Protein AF-A0AAJ0QTJ2-F1 (afdb_monomer_lite)

Sequence (107 aa):
MKTSEFVSQARDEIYQGWTQNSYRTDQGVCVLGALDRVALHNLHQGPEETVKARAKAQKEIEKMAEELFPDVWNGSIPALNDSFSTTKDDVLNLLDKTTIGLEERGE

Secondary structure (DSSP, 8-state):
--HHHHHHHHHHHHHH-B-SSSSB-SS-B-HHHHHHHHHHHHGGG-HHHHHHHHHHHHHHHHHHHHHH-TTT--SSHHHHHH-TT--HHHHHHHHHHHHHHHHHTT-

InterPro domains:
  IPR045677 Protein of unknown function DUF6197 [PF19698] (5-98)

Structure (mmCIF, N/CA/C/O backbone):
data_AF-A0AAJ0QTJ2-F1
#
_entry.id   AF-A0AAJ0QTJ2-F1
#
loop_
_atom_site.group_PDB
_atom_site.id
_atom_site.type_symbol
_atom_site.label_atom_id
_atom_site.label_alt_id
_atom_site.label_comp_id
_atom_site.label_asym_id
_atom_site.label_entity_id
_atom_site.label_seq_id
_atom_site.pdbx_PDB_ins_code
_atom_site.Cartn_x
_atom_site.Cartn_y
_atom_site.Cartn_z
_atom_site.occupancy
_atom_site.B_iso_or_equiv
_atom_site.auth_seq_id
_atom_site.auth_comp_id
_atom_site.auth_asym_id
_atom_site.auth_atom_id
_atom_site.pdbx_PDB_model_num
ATOM 1 N N . MET A 1 1 ? -12.724 2.233 10.412 1.00 86.31 1 MET A N 1
ATOM 2 C CA . MET A 1 1 ? -12.366 0.992 9.694 1.00 86.31 1 MET A CA 1
ATOM 3 C C . MET A 1 1 ? -11.124 0.380 10.312 1.00 86.31 1 MET A C 1
ATOM 5 O O . MET A 1 1 ? -10.354 1.120 10.924 1.00 86.31 1 MET A O 1
ATOM 9 N N . LYS A 1 2 ? -10.954 -0.935 10.178 1.00 91.81 2 LYS A N 1
ATOM 10 C CA . LYS A 1 2 ? -9.72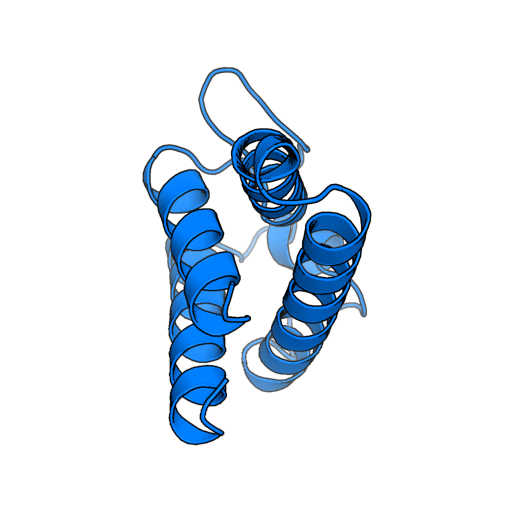2 -1.622 10.581 1.00 91.81 2 LYS A CA 1
ATOM 11 C C . LYS A 1 2 ? -8.574 -1.298 9.621 1.00 91.81 2 LYS A C 1
ATOM 13 O O . LYS A 1 2 ? -8.814 -0.935 8.467 1.00 91.81 2 LYS A O 1
ATOM 18 N N . THR A 1 3 ? -7.331 -1.400 10.089 1.00 94.62 3 THR A N 1
ATOM 19 C CA . THR A 1 3 ? -6.158 -1.139 9.239 1.00 94.62 3 THR A CA 1
ATOM 20 C C . THR A 1 3 ? -6.021 -2.250 8.197 1.00 94.62 3 THR A C 1
ATOM 22 O O . THR A 1 3 ? -5.745 -1.959 7.035 1.00 94.62 3 THR A O 1
ATOM 25 N N . SER A 1 4 ? -6.280 -3.504 8.584 1.00 96.12 4 SER A N 1
ATOM 26 C CA . SER A 1 4 ? -6.295 -4.661 7.674 1.00 96.12 4 SER A CA 1
ATOM 27 C C . SER A 1 4 ? -7.292 -4.488 6.525 1.00 96.12 4 SER A C 1
ATOM 29 O O . SER A 1 4 ? -6.932 -4.675 5.363 1.00 96.12 4 SER A O 1
ATOM 31 N N . GLU A 1 5 ? -8.514 -4.040 6.830 1.00 95.88 5 GLU A N 1
ATOM 32 C CA . GLU A 1 5 ? -9.550 -3.720 5.837 1.00 95.88 5 GLU A CA 1
ATOM 33 C C . GLU A 1 5 ? -9.090 -2.624 4.864 1.00 95.88 5 GLU A C 1
ATOM 35 O O . GLU A 1 5 ? -9.339 -2.718 3.663 1.00 95.88 5 GLU A O 1
ATOM 40 N N . PHE A 1 6 ? -8.402 -1.588 5.362 1.00 97.62 6 PHE A N 1
ATOM 41 C CA . PHE A 1 6 ? -7.861 -0.516 4.521 1.00 97.62 6 PHE A CA 1
ATOM 42 C C . PHE A 1 6 ? -6.810 -1.052 3.541 1.00 97.62 6 PHE A C 1
ATOM 44 O O . PHE A 1 6 ? -6.864 -0.763 2.345 1.00 97.62 6 PHE A O 1
ATOM 51 N N . VAL A 1 7 ? -5.855 -1.842 4.041 1.00 98.31 7 VAL A N 1
ATOM 52 C CA . VAL A 1 7 ? -4.787 -2.428 3.218 1.00 98.31 7 VAL A CA 1
ATOM 53 C C . VAL A 1 7 ? -5.363 -3.418 2.201 1.00 98.31 7 VAL A C 1
ATOM 55 O O . VAL A 1 7 ? -4.951 -3.401 1.043 1.00 98.31 7 VAL A O 1
ATOM 58 N N . SER A 1 8 ? -6.375 -4.202 2.583 1.00 98.06 8 SER A N 1
ATOM 59 C CA . SER A 1 8 ? -7.082 -5.116 1.678 1.00 98.06 8 SER A CA 1
ATOM 60 C C . SER A 1 8 ? -7.771 -4.372 0.523 1.00 98.06 8 SER A C 1
ATOM 62 O O . SER A 1 8 ? -7.620 -4.765 -0.631 1.00 98.06 8 SER A O 1
ATOM 64 N N . GLN A 1 9 ? -8.423 -3.235 0.785 1.00 98.25 9 GLN A N 1
ATOM 65 C CA . GLN A 1 9 ? -8.988 -2.403 -0.288 1.00 98.25 9 GLN A CA 1
ATOM 66 C C . GLN A 1 9 ? -7.899 -1.831 -1.210 1.00 98.25 9 GLN A C 1
ATOM 68 O O . GLN A 1 9 ? -8.083 -1.759 -2.424 1.00 98.25 9 GLN A O 1
ATOM 73 N N . ALA A 1 10 ? -6.740 -1.449 -0.664 1.00 98.50 10 ALA A N 1
ATOM 74 C CA . ALA A 1 10 ? -5.628 -0.956 -1.478 1.00 98.50 10 ALA A CA 1
ATOM 75 C C . ALA A 1 10 ? -5.048 -2.071 -2.361 1.00 98.50 10 ALA A C 1
ATOM 77 O O . ALA A 1 10 ? -4.696 -1.838 -3.518 1.00 98.50 10 ALA A O 1
ATOM 78 N N . ARG A 1 11 ? -5.005 -3.302 -1.847 1.00 98.56 11 ARG A N 1
ATOM 79 C CA . ARG A 1 11 ? -4.639 -4.496 -2.611 1.00 98.56 11 ARG A CA 1
ATOM 80 C C . ARG A 1 11 ? -5.582 -4.731 -3.787 1.00 98.56 11 ARG A C 1
ATOM 82 O O . ARG A 1 11 ? -5.111 -5.064 -4.874 1.00 98.56 11 ARG A O 1
ATOM 89 N N . ASP A 1 12 ? -6.881 -4.504 -3.614 1.00 98.50 12 ASP A N 1
ATOM 90 C CA . ASP A 1 12 ? -7.857 -4.633 -4.701 1.00 98.50 12 ASP A CA 1
ATOM 91 C C . ASP A 1 12 ? -7.667 -3.577 -5.799 1.00 98.50 12 ASP A C 1
ATOM 93 O O . ASP A 1 12 ? -7.770 -3.904 -6.983 1.00 98.50 12 ASP A O 1
ATOM 97 N N . GLU A 1 13 ? -7.309 -2.341 -5.442 1.00 98.38 13 GLU A N 1
ATOM 98 C CA . GLU A 1 13 ? -6.943 -1.299 -6.415 1.00 98.38 13 GLU A CA 1
ATOM 99 C C . GLU A 1 13 ? -5.722 -1.714 -7.257 1.00 98.38 13 GLU A C 1
ATOM 101 O O . GLU A 1 13 ? -5.743 -1.598 -8.484 1.00 98.38 13 GLU A O 1
ATOM 106 N N . ILE A 1 14 ? -4.682 -2.274 -6.624 1.00 98.50 14 ILE A N 1
ATOM 107 C CA . ILE A 1 14 ? -3.506 -2.815 -7.330 1.00 98.50 14 ILE A CA 1
ATOM 108 C C . ILE A 1 14 ? -3.893 -4.007 -8.212 1.00 98.50 14 ILE A C 1
ATOM 110 O O . ILE A 1 14 ? -3.424 -4.129 -9.349 1.00 98.50 14 ILE A O 1
ATOM 114 N N . TYR A 1 15 ? -4.769 -4.889 -7.723 1.00 98.25 15 TYR A N 1
ATOM 115 C CA . TYR A 1 15 ? -5.236 -6.049 -8.476 1.00 98.25 15 TYR A CA 1
ATOM 116 C C . TYR A 1 15 ? -5.981 -5.642 -9.752 1.00 98.25 15 TYR A C 1
ATOM 118 O O . TYR A 1 15 ? -5.753 -6.245 -10.803 1.00 98.25 15 TYR A O 1
ATOM 126 N N . GLN A 1 16 ? -6.795 -4.587 -9.699 1.00 97.69 16 GLN A N 1
ATOM 127 C CA . GLN A 1 16 ? -7.473 -4.034 -10.874 1.00 97.69 16 GLN A CA 1
ATOM 128 C C . GLN A 1 16 ? -6.493 -3.406 -11.869 1.00 97.69 16 GLN A C 1
ATOM 130 O O . GLN A 1 16 ? -6.674 -3.539 -13.078 1.00 97.69 16 GLN A O 1
ATOM 135 N N . GLY A 1 17 ? -5.431 -2.769 -11.376 1.00 97.81 17 GLY A N 1
ATOM 136 C CA . GLY A 1 17 ? -4.446 -2.121 -12.225 1.00 97.81 17 GLY A CA 1
ATOM 137 C C . GLY A 1 17 ? -3.239 -1.619 -11.447 1.00 97.81 17 GLY A C 1
ATOM 138 O O . GLY A 1 17 ? -3.369 -0.772 -10.566 1.00 97.81 17 GLY A O 1
ATOM 139 N N . TRP A 1 18 ? -2.049 -2.072 -11.837 1.00 98.31 18 TRP A N 1
ATOM 140 C CA . TRP A 1 18 ? -0.786 -1.641 -11.243 1.00 98.31 18 TRP A CA 1
ATOM 141 C C . TRP A 1 18 ? 0.041 -0.858 -12.255 1.00 98.31 18 TRP A C 1
ATOM 143 O O . TRP A 1 18 ? 0.087 -1.218 -13.431 1.00 98.31 18 TRP A O 1
ATOM 153 N N . THR A 1 19 ? 0.711 0.194 -11.791 1.00 97.94 19 THR A N 1
ATOM 154 C CA . THR A 1 19 ? 1.714 0.898 -12.589 1.00 97.94 19 THR A CA 1
ATOM 155 C C . THR A 1 19 ? 3.016 1.066 -11.818 1.00 97.94 19 THR A C 1
ATOM 157 O O . THR A 1 19 ? 3.044 1.416 -10.637 1.00 97.94 19 THR A O 1
ATOM 160 N N . GLN A 1 20 ? 4.104 0.858 -12.547 1.00 96.50 20 GLN A N 1
ATOM 161 C CA . GLN A 1 20 ? 5.462 1.174 -12.138 1.00 96.50 20 GLN A CA 1
ATOM 162 C C . GLN A 1 20 ? 5.849 2.566 -12.659 1.00 96.50 20 GLN A C 1
ATOM 164 O O . GLN A 1 20 ? 5.328 2.991 -13.693 1.00 96.50 20 GLN A O 1
ATOM 169 N N . ASN A 1 21 ? 6.754 3.271 -11.976 1.00 95.56 21 ASN A N 1
ATOM 170 C CA . ASN A 1 21 ? 7.315 4.573 -12.373 1.00 95.56 21 ASN A CA 1
ATOM 171 C C . ASN A 1 21 ? 6.278 5.691 -12.579 1.00 95.56 21 ASN A C 1
ATOM 173 O O . ASN A 1 21 ? 6.537 6.694 -13.245 1.00 95.56 21 ASN A O 1
ATOM 177 N N . SER A 1 22 ? 5.077 5.522 -12.035 1.00 96.62 22 SER A N 1
ATOM 178 C CA . SER A 1 22 ? 4.020 6.520 -12.091 1.00 96.62 22 SER A CA 1
ATOM 179 C C . SER A 1 22 ? 3.122 6.374 -10.879 1.00 96.62 22 SER A C 1
ATOM 181 O O . SER A 1 22 ? 2.882 5.276 -10.388 1.00 96.62 22 SER A O 1
ATOM 183 N N . TYR A 1 23 ? 2.581 7.492 -10.412 1.00 96.50 23 TYR A N 1
ATOM 184 C CA . TYR A 1 23 ? 1.589 7.483 -9.345 1.00 96.50 23 TYR A CA 1
ATOM 185 C C . TYR A 1 23 ? 0.256 6.866 -9.812 1.00 96.50 23 TYR A C 1
ATOM 187 O O . TYR A 1 23 ? -0.393 6.111 -9.085 1.00 96.50 23 TYR A O 1
ATOM 195 N N . ARG A 1 24 ? -0.145 7.176 -11.051 1.00 96.69 24 ARG A N 1
ATOM 196 C CA . ARG A 1 24 ? -1.385 6.720 -11.684 1.00 96.69 24 ARG A CA 1
ATOM 197 C C . ARG A 1 24 ? -1.250 6.775 -13.203 1.00 96.69 24 ARG A C 1
ATOM 199 O O . ARG A 1 24 ? -0.677 7.712 -13.752 1.00 96.69 24 ARG A O 1
ATOM 206 N N . THR A 1 25 ? -1.877 5.822 -13.873 1.00 96.62 25 THR A N 1
ATOM 207 C CA . THR A 1 25 ? -2.183 5.866 -15.307 1.00 96.62 25 THR A CA 1
ATOM 208 C C . THR A 1 25 ? -3.672 5.580 -15.515 1.00 96.62 25 THR A C 1
ATOM 210 O O . THR A 1 25 ? -4.423 5.389 -14.553 1.00 96.62 25 THR A O 1
ATOM 213 N N . ASP A 1 26 ? -4.117 5.528 -16.768 1.00 93.88 26 ASP A N 1
ATOM 214 C CA . ASP A 1 26 ? -5.466 5.051 -17.094 1.00 93.88 26 ASP A CA 1
ATOM 215 C C . ASP A 1 26 ? -5.636 3.548 -16.823 1.00 93.88 26 ASP A C 1
ATOM 217 O O . ASP A 1 26 ? -6.755 3.057 -16.719 1.00 93.88 26 ASP A O 1
ATOM 221 N N . GLN A 1 27 ? -4.524 2.818 -16.686 1.00 90.50 27 GLN A N 1
ATOM 222 C CA . GLN A 1 27 ? -4.500 1.368 -16.511 1.00 90.50 27 GLN A CA 1
ATOM 223 C C . GLN A 1 27 ? -4.288 0.934 -15.057 1.00 90.50 27 GLN A C 1
ATOM 225 O O . GLN A 1 27 ? -4.474 -0.241 -14.762 1.00 90.50 27 GLN A O 1
ATOM 230 N N . GLY A 1 28 ? -3.891 1.833 -14.146 1.00 96.69 28 GLY A N 1
ATOM 231 C CA . GLY A 1 28 ? -3.587 1.436 -12.772 1.00 96.69 28 GLY A CA 1
ATOM 232 C C . GLY A 1 28 ? -2.999 2.517 -11.873 1.00 96.69 28 GLY A C 1
ATOM 233 O O . GLY A 1 28 ? -2.907 3.690 -12.241 1.00 96.69 28 GLY A O 1
ATOM 234 N N . VAL A 1 29 ? -2.598 2.099 -10.674 1.00 98.44 29 VAL A N 1
ATOM 235 C CA . VAL A 1 29 ? -1.944 2.928 -9.648 1.00 98.44 29 VAL A CA 1
ATOM 236 C C . VAL A 1 29 ? -0.72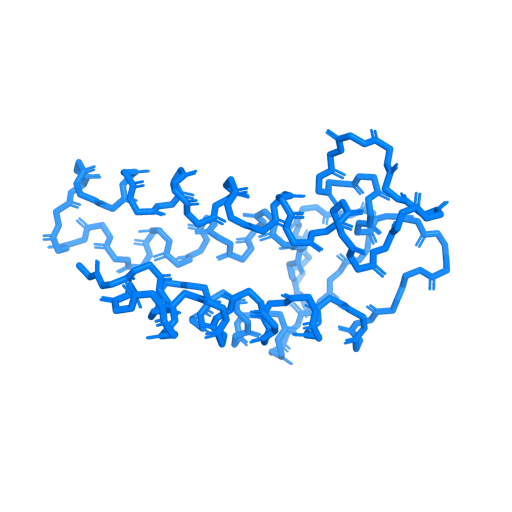8 2.223 -9.058 1.00 98.44 29 VAL A C 1
ATOM 238 O O . VAL A 1 29 ? -0.618 0.999 -9.111 1.00 98.44 29 VAL A O 1
ATOM 241 N N . CYS A 1 30 ? 0.200 2.999 -8.501 1.00 98.19 30 CYS A N 1
ATOM 242 C CA . CYS A 1 30 ? 1.203 2.458 -7.588 1.00 98.19 30 CYS A CA 1
ATOM 243 C C . CYS A 1 30 ? 0.601 2.268 -6.185 1.00 98.19 30 CYS A C 1
ATOM 245 O O . CYS A 1 30 ? -0.532 2.677 -5.921 1.00 98.19 30 CYS A O 1
ATOM 247 N N . VAL A 1 31 ? 1.376 1.711 -5.251 1.00 98.12 31 VAL A N 1
ATOM 248 C CA . VAL A 1 31 ? 0.941 1.492 -3.856 1.00 98.12 31 VAL A CA 1
ATOM 249 C C . VAL A 1 31 ? 0.412 2.768 -3.190 1.00 98.12 31 VAL A C 1
ATOM 251 O O . VAL A 1 31 ? -0.657 2.745 -2.587 1.00 98.12 31 VAL A O 1
ATOM 254 N N . LEU A 1 32 ? 1.108 3.904 -3.323 1.00 98.12 32 LEU A N 1
ATOM 255 C CA . LEU A 1 32 ? 0.644 5.165 -2.724 1.00 98.12 32 LEU A CA 1
ATOM 256 C C . LEU A 1 32 ? -0.655 5.664 -3.370 1.00 98.12 32 LEU A C 1
ATOM 258 O O . LEU A 1 32 ? -1.554 6.116 -2.665 1.00 98.12 32 LEU A O 1
ATOM 262 N N . GLY A 1 33 ? -0.778 5.532 -4.694 1.00 98.31 33 GLY A N 1
ATOM 263 C CA . GLY A 1 33 ? -2.004 5.873 -5.413 1.00 98.31 33 GLY A CA 1
ATOM 264 C C . GLY A 1 33 ? -3.191 4.996 -5.006 1.00 98.31 33 GLY A C 1
ATOM 265 O O . GLY A 1 33 ? -4.306 5.501 -4.890 1.00 98.31 33 GLY A O 1
ATOM 266 N N . ALA A 1 34 ? -2.958 3.711 -4.727 1.00 98.56 34 ALA A N 1
ATOM 267 C CA . ALA A 1 34 ? -3.976 2.809 -4.193 1.00 98.56 34 ALA A CA 1
ATOM 268 C C . ALA A 1 34 ? -4.453 3.252 -2.801 1.00 98.56 34 ALA A C 1
ATOM 270 O O . ALA A 1 34 ? -5.656 3.383 -2.584 1.00 98.56 34 ALA A O 1
ATOM 271 N N . LEU A 1 35 ? -3.529 3.567 -1.883 1.00 98.44 35 LEU A N 1
ATOM 272 C CA . LEU A 1 35 ? -3.882 4.071 -0.549 1.00 98.44 35 LEU A CA 1
ATOM 273 C C . LEU A 1 35 ? -4.714 5.357 -0.621 1.00 98.44 35 LEU A C 1
ATOM 275 O O . LEU A 1 35 ? -5.684 5.516 0.121 1.00 98.44 35 LEU A O 1
ATOM 279 N N . ASP A 1 36 ? -4.360 6.267 -1.525 1.00 97.81 36 ASP A N 1
ATOM 280 C CA . ASP A 1 36 ? -5.063 7.538 -1.664 1.00 97.81 36 ASP A CA 1
ATOM 281 C C . ASP A 1 36 ? -6.442 7.365 -2.327 1.00 97.81 36 ASP A C 1
ATOM 283 O O . ASP A 1 36 ? -7.392 8.031 -1.918 1.00 97.81 36 ASP A O 1
ATOM 287 N N . ARG A 1 37 ? -6.613 6.426 -3.272 1.00 97.50 37 ARG A N 1
ATOM 288 C CA . ARG A 1 37 ? -7.945 6.059 -3.796 1.00 97.50 37 ARG A CA 1
ATOM 289 C C . ARG A 1 37 ? -8.853 5.512 -2.702 1.00 97.50 37 ARG A C 1
ATOM 291 O O . ARG A 1 37 ? -9.981 5.980 -2.565 1.00 97.50 37 ARG A O 1
ATOM 298 N N . VAL A 1 38 ? -8.350 4.580 -1.892 1.00 97.88 38 VAL A N 1
ATOM 299 C CA . VAL A 1 38 ? -9.097 4.028 -0.753 1.00 97.88 38 VAL A CA 1
ATOM 300 C C . VAL A 1 38 ? -9.470 5.130 0.235 1.00 97.88 38 VAL A C 1
ATOM 302 O O . VAL A 1 38 ? -10.620 5.197 0.670 1.00 97.88 38 VAL A O 1
ATOM 305 N N . ALA A 1 39 ? -8.544 6.039 0.549 1.00 97.19 39 ALA A N 1
ATOM 306 C CA . ALA A 1 39 ? -8.837 7.177 1.412 1.00 97.19 39 ALA A CA 1
ATOM 307 C C . ALA A 1 39 ? -9.951 8.056 0.821 1.00 97.19 39 ALA A C 1
ATOM 309 O O . ALA A 1 39 ? -10.948 8.312 1.490 1.00 97.19 39 ALA A O 1
ATOM 310 N N . LEU A 1 40 ? -9.837 8.464 -0.446 1.00 96.44 40 LEU A N 1
ATOM 311 C CA . LEU A 1 40 ? -10.845 9.288 -1.120 1.00 96.44 40 LEU A CA 1
ATOM 312 C C . LEU A 1 40 ? -12.227 8.620 -1.140 1.00 96.44 40 LEU A C 1
ATOM 314 O O . LEU A 1 40 ? -13.224 9.287 -0.860 1.00 96.44 40 LEU A O 1
ATOM 318 N N . HIS A 1 41 ? -12.291 7.312 -1.403 1.00 95.50 41 HIS A N 1
ATOM 319 C CA . HIS A 1 41 ? -13.541 6.551 -1.366 1.00 95.50 41 HIS A CA 1
ATOM 320 C C . HIS A 1 41 ? -14.170 6.522 0.029 1.00 95.50 41 HIS A C 1
ATOM 322 O O . HIS A 1 41 ? -15.393 6.578 0.135 1.00 95.50 41 HIS A O 1
ATOM 328 N N . ASN A 1 42 ? -13.370 6.497 1.097 1.00 94.56 42 ASN A N 1
ATOM 329 C CA . ASN A 1 42 ? -13.856 6.379 2.473 1.00 94.56 42 ASN A CA 1
ATOM 330 C C . ASN A 1 42 ? -14.025 7.725 3.206 1.00 94.56 42 ASN A C 1
ATOM 332 O O . ASN A 1 42 ? -14.539 7.732 4.322 1.00 94.56 42 ASN A O 1
ATOM 336 N N . LEU A 1 43 ? -13.710 8.874 2.585 1.00 92.81 43 LEU A N 1
ATOM 337 C CA . LEU A 1 43 ? -13.840 10.203 3.217 1.00 92.81 43 LEU A CA 1
ATOM 338 C C . LEU A 1 43 ? -15.229 10.480 3.814 1.00 92.81 43 LEU A C 1
ATOM 340 O O . LEU A 1 43 ? -15.343 11.180 4.820 1.00 92.81 43 LEU A O 1
ATOM 344 N N . HIS A 1 44 ? -16.282 9.923 3.213 1.00 91.50 44 HIS A N 1
ATOM 345 C CA . HIS A 1 44 ? -17.662 10.061 3.681 1.00 91.50 44 HIS A CA 1
ATOM 346 C C . HIS A 1 44 ? -17.925 9.402 5.049 1.00 91.50 44 HIS A C 1
ATOM 348 O O . HIS A 1 44 ? -18.923 9.723 5.688 1.00 91.50 44 HIS A O 1
ATOM 354 N N . GLN A 1 45 ? -17.053 8.497 5.505 1.00 88.06 45 GLN A N 1
ATOM 355 C CA . GLN A 1 45 ? -17.160 7.823 6.804 1.00 88.06 45 GLN A CA 1
ATOM 356 C C . GLN A 1 45 ? -16.561 8.644 7.956 1.00 88.06 45 GLN A C 1
ATOM 358 O O . GLN A 1 45 ? -16.792 8.314 9.116 1.00 88.06 45 GLN A O 1
ATOM 363 N N . GLY A 1 46 ? -15.796 9.696 7.645 1.00 91.94 46 GLY A N 1
ATOM 364 C CA . GLY A 1 46 ? -15.052 10.496 8.619 1.00 91.94 46 GLY A CA 1
ATOM 365 C C . GLY A 1 46 ? -13.681 10.893 8.064 1.00 91.94 46 GLY A C 1
ATOM 366 O O . GLY A 1 46 ? -12.804 10.030 7.948 1.00 91.94 46 GLY A O 1
ATOM 367 N N . PRO A 1 47 ? -13.458 12.169 7.687 1.00 91.88 47 PRO A N 1
ATOM 368 C CA . PRO A 1 47 ? -12.195 12.592 7.084 1.00 91.88 47 PRO A CA 1
ATOM 369 C C . PRO A 1 47 ? -10.984 12.384 7.999 1.00 91.88 47 PRO A C 1
ATOM 371 O O . PRO A 1 47 ? -9.931 11.948 7.539 1.00 91.88 47 PRO A O 1
ATOM 374 N N . GLU A 1 48 ? -11.126 12.661 9.297 1.00 93.56 48 GLU A N 1
ATOM 375 C CA . GLU A 1 48 ? -10.025 12.547 10.257 1.00 93.56 48 GLU A CA 1
ATOM 376 C C . GLU A 1 48 ? -9.621 11.082 10.477 1.00 93.56 48 GLU A C 1
ATOM 378 O O . GLU A 1 48 ? -8.437 10.739 10.425 1.00 93.56 48 GLU A O 1
ATOM 383 N N . GLU A 1 49 ? -10.601 10.201 10.670 1.00 91.19 49 GLU A N 1
ATOM 384 C CA . GLU A 1 49 ? -10.400 8.762 10.822 1.00 91.19 49 GLU A CA 1
ATOM 385 C C . GLU A 1 49 ? -9.789 8.151 9.561 1.00 91.19 49 GLU A C 1
ATOM 387 O O . GLU A 1 49 ? -8.884 7.322 9.654 1.00 91.19 49 GLU A O 1
ATOM 392 N N . THR A 1 50 ? -10.232 8.598 8.386 1.00 92.81 50 THR A N 1
ATOM 393 C CA . THR A 1 50 ? -9.721 8.128 7.095 1.00 92.81 50 THR A CA 1
ATOM 394 C C . THR A 1 50 ? -8.259 8.520 6.892 1.00 92.81 50 THR A C 1
ATOM 396 O O . THR A 1 50 ? -7.441 7.684 6.506 1.00 92.81 50 THR A O 1
ATOM 399 N N . VAL A 1 51 ? -7.891 9.767 7.209 1.00 92.88 51 VAL A N 1
ATOM 400 C CA . VAL A 1 51 ? -6.493 10.228 7.140 1.00 92.88 51 VAL A CA 1
ATOM 401 C C . VAL A 1 51 ? -5.610 9.436 8.107 1.00 92.88 51 VAL A C 1
ATOM 403 O O . VAL A 1 51 ? -4.513 9.012 7.734 1.00 92.88 51 VAL A O 1
ATOM 406 N N . LYS A 1 52 ? -6.092 9.178 9.331 1.00 93.81 52 LYS A N 1
ATOM 407 C CA . LYS A 1 52 ? -5.386 8.345 10.318 1.00 93.81 52 LYS A CA 1
ATOM 408 C C . LYS A 1 52 ? -5.205 6.907 9.826 1.00 93.81 52 LYS A C 1
ATOM 410 O O . LYS A 1 52 ? -4.094 6.385 9.916 1.00 93.81 52 LYS A O 1
ATOM 415 N N . ALA A 1 53 ? -6.252 6.289 9.279 1.00 93.69 53 ALA A N 1
ATOM 416 C CA . ALA A 1 53 ? -6.201 4.930 8.740 1.00 93.69 53 ALA A CA 1
ATOM 417 C C . ALA A 1 53 ? -5.205 4.823 7.577 1.00 93.69 53 ALA A C 1
ATOM 419 O O . ALA A 1 53 ? -4.351 3.941 7.583 1.00 93.69 53 ALA A O 1
ATOM 420 N N . ARG A 1 54 ? -5.228 5.783 6.645 1.00 96.69 54 ARG A N 1
ATOM 421 C CA . ARG A 1 54 ? -4.287 5.853 5.520 1.00 96.69 54 ARG A CA 1
ATOM 422 C C . ARG A 1 54 ? -2.839 5.995 5.990 1.00 96.69 54 ARG A C 1
ATOM 424 O O . ARG A 1 54 ? -1.952 5.311 5.485 1.00 96.69 54 ARG A O 1
ATOM 431 N N . ALA A 1 55 ? -2.581 6.882 6.953 1.00 96.62 55 ALA A N 1
ATOM 432 C CA . ALA A 1 55 ? -1.240 7.080 7.505 1.00 96.62 55 ALA A CA 1
ATOM 433 C C . ALA A 1 55 ? -0.727 5.832 8.238 1.00 96.62 55 ALA A C 1
ATOM 435 O O . ALA A 1 55 ? 0.454 5.501 8.140 1.00 96.62 55 ALA A O 1
ATOM 436 N N . LYS A 1 56 ? -1.610 5.130 8.955 1.00 96.81 56 LYS A N 1
ATOM 437 C CA . LYS A 1 56 ? -1.273 3.879 9.635 1.00 96.81 56 LYS A CA 1
ATOM 438 C C . LYS A 1 56 ? -0.991 2.754 8.641 1.00 96.81 56 LYS A C 1
ATOM 440 O O . LYS A 1 56 ? 0.057 2.130 8.741 1.00 96.81 56 LYS A O 1
ATOM 445 N N . ALA A 1 57 ? -1.858 2.568 7.647 1.00 97.75 57 ALA A N 1
ATOM 446 C CA . ALA A 1 57 ? -1.668 1.590 6.580 1.00 97.75 57 ALA A CA 1
ATOM 447 C C . ALA A 1 57 ? -0.327 1.786 5.858 1.00 97.75 57 ALA A C 1
ATOM 449 O O . ALA A 1 57 ? 0.410 0.820 5.694 1.00 97.75 57 ALA A O 1
ATOM 450 N N . GLN A 1 58 ? 0.042 3.029 5.508 1.00 98.31 58 GLN A N 1
ATOM 451 C CA . GLN A 1 58 ? 1.353 3.300 4.906 1.00 98.31 58 GLN A CA 1
ATOM 452 C C . GLN A 1 58 ? 2.501 2.798 5.793 1.00 98.31 58 GLN A C 1
ATOM 454 O O . GLN A 1 58 ? 3.365 2.089 5.294 1.00 98.31 58 GLN A O 1
ATOM 459 N N . LYS A 1 59 ? 2.507 3.124 7.091 1.00 97.94 59 LYS A N 1
ATOM 460 C CA . LYS A 1 59 ? 3.591 2.714 8.001 1.00 97.94 59 LYS A CA 1
ATOM 461 C C . LYS A 1 59 ? 3.718 1.197 8.130 1.00 97.94 59 LYS A C 1
ATOM 463 O O . LYS A 1 59 ? 4.826 0.676 8.192 1.00 97.94 59 LYS A O 1
ATOM 468 N N . GLU A 1 60 ? 2.593 0.494 8.184 1.00 98.06 60 GLU A N 1
ATOM 469 C CA . GLU A 1 60 ? 2.582 -0.969 8.285 1.00 98.06 60 GLU A CA 1
ATOM 470 C C . GLU A 1 60 ? 3.100 -1.619 6.994 1.00 98.06 60 GLU A C 1
ATOM 472 O O . GLU A 1 60 ? 3.862 -2.581 7.059 1.00 98.06 60 GLU A O 1
ATOM 477 N N . ILE A 1 61 ? 2.769 -1.043 5.833 1.00 98.38 61 ILE A N 1
ATOM 478 C CA . ILE A 1 61 ? 3.310 -1.469 4.535 1.00 98.38 61 ILE A CA 1
ATOM 479 C C . ILE A 1 61 ? 4.812 -1.182 4.449 1.00 98.38 61 ILE A C 1
ATOM 481 O O . ILE A 1 61 ? 5.554 -2.039 3.989 1.00 98.38 61 ILE A O 1
ATOM 485 N N . GLU A 1 62 ? 5.278 -0.009 4.889 1.00 98.25 62 GLU A N 1
ATOM 486 C CA . GLU A 1 62 ? 6.709 0.337 4.913 1.00 98.25 62 GLU A CA 1
ATOM 487 C C . GLU A 1 62 ? 7.504 -0.656 5.766 1.00 98.25 62 GLU A C 1
ATOM 489 O O . GLU A 1 62 ? 8.530 -1.167 5.324 1.00 98.25 62 GLU A O 1
ATOM 494 N N . LYS A 1 63 ? 6.990 -0.990 6.954 1.00 97.50 63 LYS A N 1
ATOM 495 C CA . LYS A 1 63 ? 7.596 -1.996 7.827 1.00 97.50 63 LYS A CA 1
ATOM 496 C C . LYS A 1 63 ? 7.630 -3.378 7.166 1.00 97.50 63 LYS A C 1
ATOM 498 O O . LYS A 1 63 ? 8.668 -4.028 7.159 1.00 97.50 63 LYS A O 1
ATOM 503 N N . MET A 1 64 ? 6.512 -3.826 6.593 1.00 97.94 64 MET A N 1
ATOM 504 C CA . MET A 1 64 ? 6.450 -5.127 5.919 1.00 97.94 64 MET A CA 1
ATOM 505 C C . MET A 1 64 ? 7.346 -5.172 4.670 1.00 97.94 64 MET A C 1
ATOM 507 O O . MET A 1 64 ? 7.922 -6.209 4.354 1.00 97.94 64 MET A O 1
ATOM 511 N N . ALA A 1 65 ? 7.496 -4.051 3.965 1.00 97.56 65 ALA A N 1
ATOM 512 C CA . ALA A 1 65 ? 8.377 -3.929 2.811 1.00 97.56 65 ALA A CA 1
ATOM 513 C C . ALA A 1 65 ? 9.851 -4.074 3.200 1.00 97.56 65 ALA A C 1
ATOM 515 O O . ALA A 1 65 ? 10.586 -4.794 2.528 1.00 97.56 65 ALA A O 1
ATOM 516 N N . GLU A 1 66 ? 10.263 -3.435 4.297 1.00 97.12 66 GLU A N 1
ATOM 517 C CA . GLU A 1 66 ? 11.606 -3.587 4.858 1.00 97.12 66 GLU A CA 1
ATOM 518 C C . GLU A 1 66 ? 11.904 -5.046 5.247 1.00 97.12 66 GLU A C 1
ATOM 520 O O . GLU A 1 66 ? 13.005 -5.535 5.005 1.00 97.12 66 GLU A O 1
ATOM 525 N N . GLU A 1 67 ? 10.915 -5.762 5.793 1.00 96.38 67 GLU A N 1
ATOM 526 C CA . GLU A 1 67 ? 11.056 -7.163 6.210 1.00 96.38 67 GLU A CA 1
ATOM 527 C C . GLU A 1 67 ? 11.080 -8.154 5.029 1.00 96.38 67 GLU A C 1
ATOM 529 O O . GLU A 1 67 ? 11.901 -9.074 5.012 1.00 96.38 67 GLU A O 1
ATOM 534 N N . LEU A 1 68 ? 10.185 -8.002 4.046 1.00 96.12 68 LEU A N 1
ATOM 535 C CA . LEU A 1 68 ? 10.020 -8.965 2.946 1.00 96.12 68 LEU A CA 1
ATOM 536 C C . LEU A 1 68 ? 10.955 -8.725 1.765 1.00 96.12 68 LEU A C 1
ATOM 538 O O . LEU A 1 68 ? 11.293 -9.667 1.048 1.00 96.12 68 LEU A O 1
ATOM 542 N N . PHE A 1 69 ? 11.333 -7.473 1.535 1.00 94.88 69 PHE A N 1
ATOM 543 C CA . PHE A 1 69 ? 12.033 -7.051 0.330 1.00 94.88 69 PHE A CA 1
ATOM 544 C C . PHE A 1 69 ? 13.296 -6.230 0.650 1.00 94.88 69 PHE A C 1
ATOM 546 O O . PHE A 1 69 ? 13.506 -5.180 0.035 1.00 94.88 69 PHE A O 1
ATOM 553 N N . PRO A 1 70 ? 14.170 -6.683 1.573 1.00 94.75 70 PRO A N 1
ATOM 554 C CA . PRO A 1 70 ? 15.300 -5.885 2.055 1.00 94.75 70 PRO A CA 1
ATOM 555 C C . PRO A 1 70 ? 16.291 -5.501 0.946 1.00 94.75 70 PRO A C 1
ATOM 557 O O . PRO A 1 70 ? 16.915 -4.448 1.023 1.00 94.75 70 PRO A O 1
ATOM 560 N N . ASP A 1 71 ? 16.408 -6.316 -0.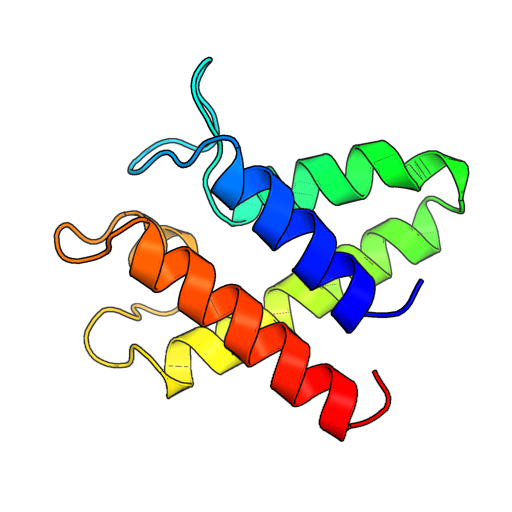107 1.00 91.56 71 ASP A N 1
ATOM 561 C CA . ASP A 1 71 ? 17.344 -6.076 -1.213 1.00 91.56 71 ASP A CA 1
ATOM 562 C C . ASP A 1 71 ? 16.894 -4.957 -2.168 1.00 91.56 71 ASP A C 1
ATOM 564 O O . ASP A 1 71 ? 17.720 -4.353 -2.853 1.00 91.56 71 ASP A O 1
ATOM 568 N N . VAL A 1 72 ? 15.587 -4.676 -2.234 1.00 90.56 72 VAL A N 1
ATOM 569 C CA . VAL A 1 72 ? 15.015 -3.607 -3.080 1.00 90.56 72 VAL A CA 1
ATOM 570 C C . VAL A 1 72 ? 14.503 -2.424 -2.260 1.00 90.56 72 VAL A C 1
ATOM 572 O O . VAL A 1 72 ? 14.276 -1.341 -2.801 1.00 90.56 72 VAL A O 1
ATOM 575 N N . TRP A 1 73 ? 14.317 -2.605 -0.953 1.00 93.81 73 TRP A N 1
ATOM 576 C CA . TRP A 1 73 ? 13.875 -1.554 -0.056 1.00 93.81 73 TRP A CA 1
ATOM 577 C C . TRP A 1 73 ? 14.968 -0.500 0.142 1.00 93.81 73 TRP A C 1
ATOM 579 O O . TRP A 1 73 ? 15.969 -0.725 0.813 1.00 93.81 73 TRP A O 1
ATOM 589 N N . ASN A 1 74 ? 14.742 0.700 -0.396 1.00 91.50 74 ASN A N 1
ATOM 590 C CA . ASN A 1 74 ? 15.619 1.860 -0.202 1.00 91.50 74 ASN A CA 1
ATOM 591 C C . ASN A 1 74 ? 14.954 2.935 0.678 1.00 91.50 74 ASN A C 1
ATOM 593 O O . ASN A 1 74 ? 14.994 4.130 0.381 1.00 91.50 74 ASN A O 1
ATOM 597 N N . GLY A 1 75 ? 14.248 2.499 1.725 1.00 91.19 75 GLY A N 1
ATOM 598 C CA . GLY A 1 75 ? 13.632 3.386 2.717 1.00 91.19 75 GLY A CA 1
ATOM 599 C C . GLY A 1 75 ? 12.319 4.051 2.295 1.00 91.19 75 GLY A C 1
ATOM 600 O O . GLY A 1 75 ? 11.852 4.945 2.997 1.00 91.19 75 GLY A O 1
ATOM 601 N N . SER A 1 76 ? 11.717 3.668 1.163 1.00 94.31 76 SER A N 1
ATOM 602 C CA . SER A 1 76 ? 10.415 4.213 0.761 1.00 94.31 76 SER A CA 1
ATOM 603 C C . SER A 1 76 ? 9.631 3.301 -0.185 1.00 94.31 76 SER A C 1
ATOM 605 O O . SER A 1 76 ? 10.202 2.589 -1.014 1.00 94.31 76 SER A O 1
ATOM 607 N N . ILE A 1 77 ? 8.298 3.381 -0.103 1.00 96.25 77 ILE A N 1
ATOM 608 C CA . ILE A 1 77 ? 7.373 2.649 -0.982 1.00 96.25 77 ILE A CA 1
ATOM 609 C C . ILE A 1 77 ? 7.624 2.930 -2.474 1.00 96.25 77 ILE A C 1
ATOM 611 O O . ILE A 1 77 ? 7.639 1.964 -3.236 1.00 96.25 77 ILE A O 1
ATOM 615 N N . PRO A 1 78 ? 7.844 4.184 -2.931 1.00 95.44 78 PRO A N 1
ATOM 616 C CA . PRO A 1 78 ? 8.161 4.441 -4.335 1.00 95.44 78 PRO A CA 1
ATOM 617 C C . PRO A 1 78 ? 9.410 3.701 -4.812 1.00 95.44 78 PRO A C 1
ATOM 619 O O . PRO A 1 78 ? 9.382 3.131 -5.894 1.00 95.44 78 PRO A O 1
ATOM 622 N N . ALA A 1 79 ? 10.469 3.635 -3.997 1.00 92.94 79 ALA A N 1
ATOM 623 C CA . ALA A 1 79 ? 11.687 2.923 -4.377 1.00 92.94 79 ALA A CA 1
ATOM 624 C C . ALA A 1 79 ? 11.440 1.421 -4.590 1.00 92.94 79 ALA A C 1
ATOM 626 O O . ALA A 1 79 ? 11.919 0.862 -5.574 1.00 92.94 79 ALA A O 1
ATOM 627 N N . LEU A 1 80 ? 10.648 0.785 -3.717 1.00 96.25 80 LEU A N 1
ATOM 628 C CA . LEU A 1 80 ? 10.245 -0.608 -3.912 1.00 96.25 80 LEU A CA 1
ATOM 629 C C . LEU A 1 80 ? 9.356 -0.763 -5.148 1.00 96.25 80 LEU A C 1
ATOM 631 O O . LEU A 1 80 ? 9.628 -1.627 -5.973 1.00 96.25 80 LEU A O 1
ATOM 635 N N . ASN A 1 81 ? 8.319 0.067 -5.298 1.00 96.88 81 ASN A N 1
ATOM 636 C CA . ASN A 1 81 ? 7.378 -0.019 -6.420 1.00 96.88 81 ASN A CA 1
ATOM 637 C C . ASN A 1 81 ? 8.093 0.122 -7.770 1.00 96.88 81 ASN A C 1
ATOM 639 O O . ASN A 1 81 ? 7.788 -0.616 -8.702 1.00 96.88 81 ASN A O 1
ATOM 643 N N . ASP A 1 82 ? 9.046 1.050 -7.854 1.00 95.81 82 ASP A N 1
ATOM 644 C CA . ASP A 1 82 ? 9.701 1.465 -9.096 1.00 95.81 82 ASP A CA 1
ATOM 645 C C . ASP A 1 82 ? 10.999 0.701 -9.390 1.00 95.81 82 ASP A C 1
ATOM 647 O O . ASP A 1 82 ? 11.571 0.848 -10.473 1.00 95.81 82 ASP A O 1
ATOM 651 N N . SER A 1 83 ? 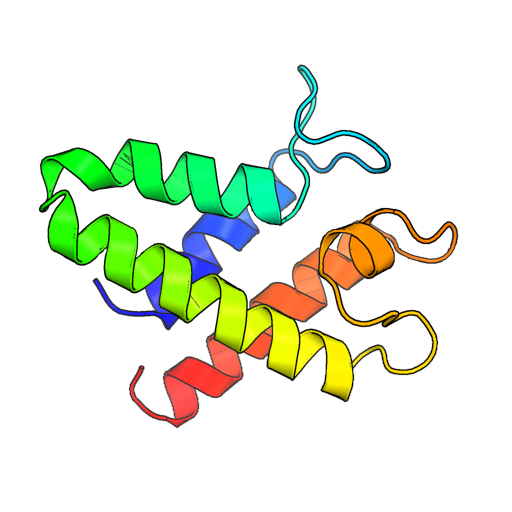11.451 -0.154 -8.467 1.00 96.44 83 SER A N 1
ATOM 652 C CA . SER A 1 83 ? 12.574 -1.058 -8.717 1.00 96.44 83 SER A CA 1
ATOM 653 C C . SER A 1 83 ? 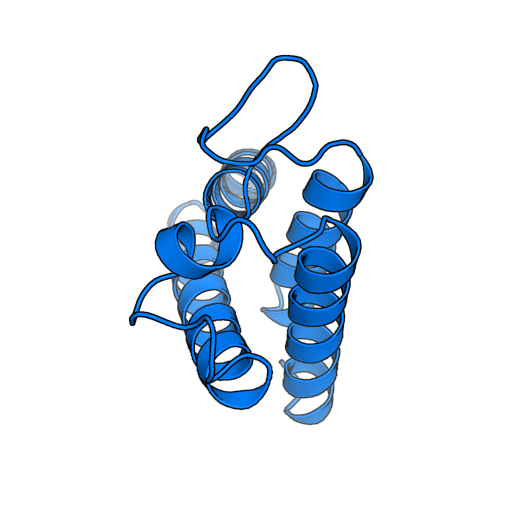12.279 -1.955 -9.917 1.00 96.44 83 SER A C 1
ATOM 655 O O . SER A 1 83 ? 11.250 -2.622 -9.962 1.00 96.44 83 SER A O 1
ATOM 657 N N . PHE A 1 84 ? 13.219 -2.037 -10.862 1.00 95.06 84 PHE A N 1
ATOM 658 C CA . PHE A 1 84 ? 13.070 -2.823 -12.093 1.00 95.06 84 PHE A CA 1
ATOM 659 C C . PHE A 1 84 ? 12.747 -4.307 -11.845 1.00 95.06 84 PHE A C 1
ATOM 661 O O . PHE A 1 84 ? 12.123 -4.947 -12.686 1.00 95.06 84 PHE A O 1
ATOM 668 N N . SER A 1 85 ? 13.169 -4.858 -10.704 1.00 94.69 85 SER A N 1
ATOM 669 C CA . SER A 1 85 ? 12.896 -6.247 -10.325 1.00 94.69 85 SER A CA 1
ATOM 670 C C . SER A 1 85 ? 11.536 -6.459 -9.661 1.00 94.69 85 SER A C 1
ATOM 672 O O . SER A 1 85 ? 11.133 -7.607 -9.508 1.00 94.69 85 SER A O 1
ATOM 674 N N . THR A 1 86 ? 10.843 -5.393 -9.258 1.00 96.62 86 THR A N 1
ATOM 675 C CA . THR A 1 86 ? 9.529 -5.489 -8.619 1.00 96.62 86 THR A CA 1
ATOM 676 C C . THR A 1 86 ? 8.461 -5.756 -9.664 1.00 96.62 86 THR A C 1
ATOM 678 O O . THR A 1 86 ? 8.352 -5.049 -10.667 1.00 96.62 86 THR A O 1
ATOM 681 N N . THR A 1 87 ? 7.637 -6.761 -9.403 1.00 97.56 87 THR A N 1
ATOM 682 C CA . THR A 1 87 ? 6.476 -7.114 -10.214 1.00 97.56 87 THR A CA 1
ATOM 683 C C . THR A 1 87 ? 5.172 -6.745 -9.509 1.00 97.56 87 THR A C 1
ATOM 685 O O . THR A 1 87 ? 5.136 -6.456 -8.311 1.00 97.56 87 THR A O 1
ATOM 688 N N . LYS A 1 88 ? 4.057 -6.805 -10.24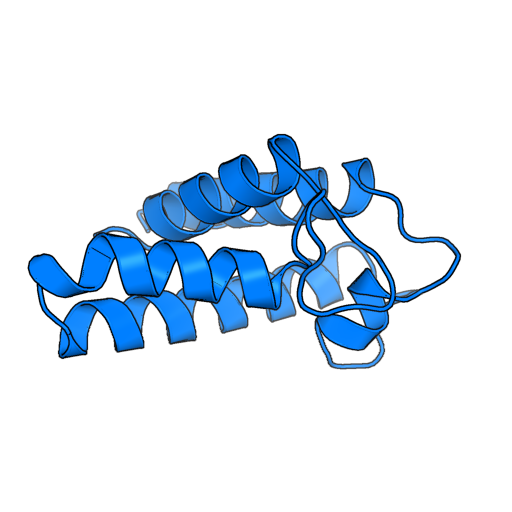5 1.00 97.81 88 LYS A N 1
ATOM 689 C CA . LYS A 1 88 ? 2.717 -6.658 -9.663 1.00 97.81 88 LYS A CA 1
ATOM 690 C C . LYS A 1 88 ? 2.475 -7.665 -8.538 1.00 97.81 88 LYS A C 1
ATOM 692 O O . LYS A 1 88 ? 1.885 -7.307 -7.524 1.00 97.81 88 LYS A O 1
ATOM 697 N N . ASP A 1 89 ? 2.918 -8.905 -8.724 1.00 98.38 89 ASP A N 1
ATOM 698 C CA . ASP A 1 89 ? 2.691 -9.982 -7.760 1.00 98.38 89 ASP A CA 1
ATOM 699 C C . ASP A 1 89 ? 3.493 -9.761 -6.474 1.00 98.38 89 ASP A C 1
ATOM 701 O O . ASP A 1 89 ? 2.982 -10.044 -5.394 1.00 98.38 89 ASP A O 1
ATOM 705 N N . ASP A 1 90 ? 4.685 -9.162 -6.558 1.00 98.00 90 ASP A N 1
ATOM 706 C CA . ASP A 1 90 ? 5.451 -8.752 -5.373 1.00 98.00 90 ASP A CA 1
ATOM 707 C C . ASP A 1 90 ? 4.694 -7.695 -4.564 1.00 98.00 90 ASP A C 1
ATOM 709 O O . ASP A 1 90 ? 4.591 -7.795 -3.341 1.00 98.00 90 ASP A O 1
ATOM 713 N N . VAL A 1 91 ? 4.101 -6.712 -5.250 1.00 98.31 91 VAL A N 1
ATOM 714 C CA . VAL A 1 91 ? 3.281 -5.672 -4.613 1.00 98.31 91 VAL A CA 1
ATOM 715 C C . VAL A 1 91 ? 2.010 -6.262 -3.999 1.00 98.31 91 VAL A C 1
ATOM 717 O O . VAL A 1 91 ? 1.637 -5.890 -2.889 1.00 98.31 91 VAL A O 1
ATOM 720 N N . LEU A 1 92 ? 1.344 -7.198 -4.680 1.00 98.62 92 LEU A N 1
ATOM 721 C CA . LEU A 1 92 ? 0.181 -7.892 -4.121 1.00 98.62 92 LEU A CA 1
ATOM 722 C C . LEU A 1 92 ? 0.569 -8.718 -2.890 1.00 98.62 92 LEU A C 1
ATOM 724 O O . LEU A 1 92 ? -0.089 -8.603 -1.861 1.00 98.62 92 LEU A O 1
ATOM 728 N N . ASN A 1 93 ? 1.671 -9.470 -2.955 1.00 98.38 93 ASN A N 1
ATOM 729 C CA . ASN A 1 93 ? 2.178 -10.253 -1.831 1.00 98.38 93 ASN A CA 1
ATOM 730 C C . ASN A 1 93 ? 2.565 -9.363 -0.639 1.00 98.38 93 ASN A C 1
ATOM 732 O O . ASN A 1 93 ? 2.260 -9.710 0.499 1.00 98.38 93 ASN A O 1
ATOM 736 N N . LEU A 1 94 ? 3.176 -8.197 -0.880 1.00 98.50 94 LEU A N 1
ATOM 737 C CA . LEU A 1 94 ? 3.451 -7.204 0.163 1.00 98.50 94 LEU A CA 1
ATOM 738 C C . LEU A 1 94 ? 2.170 -6.815 0.912 1.00 98.50 94 LEU A C 1
ATOM 740 O O . LEU A 1 94 ? 2.136 -6.829 2.145 1.00 98.50 94 LEU A O 1
ATOM 744 N N . LEU A 1 95 ? 1.113 -6.472 0.174 1.00 98.62 95 LEU A N 1
ATOM 745 C CA . LEU A 1 95 ? -0.149 -6.030 0.762 1.00 98.62 95 LEU A CA 1
ATOM 746 C C . LEU A 1 95 ? -0.882 -7.185 1.456 1.00 98.62 95 LEU A C 1
ATOM 748 O O . LEU A 1 95 ? -1.326 -7.008 2.586 1.00 98.62 95 LEU A O 1
ATOM 752 N N . ASP A 1 96 ? -0.915 -8.375 0.851 1.00 98.56 96 ASP A N 1
ATOM 753 C CA . ASP A 1 96 ? -1.516 -9.576 1.442 1.00 98.56 96 ASP A CA 1
ATOM 754 C C . ASP A 1 96 ? -0.821 -9.943 2.771 1.00 98.56 96 ASP A C 1
ATOM 756 O O . ASP A 1 96 ? -1.480 -10.183 3.784 1.00 98.56 96 ASP A O 1
ATOM 760 N N . LYS A 1 97 ? 0.519 -9.919 2.819 1.00 98.31 97 LYS A N 1
ATOM 761 C CA . LYS A 1 97 ? 1.290 -10.173 4.050 1.00 98.31 97 LYS A CA 1
ATOM 762 C C . LYS A 1 97 ? 1.100 -9.087 5.102 1.00 98.31 97 LYS A C 1
ATOM 764 O O . LYS A 1 97 ? 1.016 -9.404 6.289 1.00 98.31 97 LYS A O 1
ATOM 769 N N . THR A 1 98 ? 0.995 -7.829 4.679 1.00 98.38 98 THR A N 1
ATOM 770 C CA . THR A 1 98 ? 0.685 -6.718 5.586 1.00 98.38 98 THR A CA 1
ATOM 771 C C . THR A 1 98 ? -0.694 -6.911 6.220 1.00 98.38 98 THR A C 1
ATOM 773 O O . THR A 1 98 ? -0.819 -6.803 7.439 1.00 98.38 98 THR A O 1
ATOM 776 N N . THR A 1 99 ? -1.711 -7.255 5.421 1.00 98.12 99 THR A N 1
ATOM 777 C CA . THR A 1 99 ? -3.068 -7.549 5.902 1.00 98.12 99 THR A CA 1
ATOM 778 C C . THR A 1 99 ? -3.070 -8.705 6.899 1.00 98.12 99 THR A C 1
ATOM 780 O O . THR A 1 99 ? -3.563 -8.522 8.008 1.00 98.12 99 THR A O 1
ATOM 783 N N . ILE A 1 100 ? -2.450 -9.843 6.567 1.00 97.50 100 ILE A N 1
ATOM 784 C CA . ILE A 1 100 ? -2.372 -11.010 7.465 1.00 97.50 100 ILE A CA 1
ATOM 785 C C . ILE A 1 100 ? -1.722 -10.634 8.802 1.00 97.50 100 ILE A C 1
ATOM 787 O O . ILE A 1 100 ? -2.267 -10.926 9.865 1.00 97.50 100 ILE A O 1
ATOM 791 N N . GLY A 1 101 ? -0.582 -9.937 8.769 1.00 96.06 101 GLY A N 1
ATOM 792 C CA . GLY A 1 101 ? 0.107 -9.534 9.993 1.00 96.06 101 GLY A CA 1
ATOM 793 C C . GLY A 1 101 ? -0.735 -8.600 10.871 1.00 96.06 101 GLY A C 1
ATOM 794 O O . GLY A 1 101 ? -0.648 -8.669 12.098 1.00 96.06 101 GLY A O 1
ATOM 795 N N . LEU A 1 102 ? -1.546 -7.726 10.268 1.00 96.12 102 LEU A N 1
ATOM 796 C CA . LEU A 1 102 ? -2.483 -6.866 10.995 1.00 96.12 102 LEU A CA 1
ATOM 797 C C . LEU A 1 102 ? -3.620 -7.676 11.623 1.00 96.12 102 LEU A C 1
ATOM 799 O O . LEU A 1 102 ? -3.885 -7.517 12.814 1.00 96.12 102 LEU A O 1
ATOM 803 N N . GLU A 1 103 ? -4.223 -8.598 10.875 1.00 95.38 103 GLU A N 1
ATOM 804 C CA . GLU A 1 103 ? -5.301 -9.456 11.378 1.00 95.38 103 GLU A CA 1
ATOM 805 C C . GLU A 1 103 ? -4.852 -10.298 12.582 1.00 95.38 103 GLU A C 1
ATOM 807 O O . GLU A 1 103 ? -5.574 -10.389 13.577 1.00 95.38 103 GLU A O 1
ATOM 812 N N . GLU A 1 104 ? -3.628 -10.833 12.553 1.00 94.94 104 GLU A N 1
ATOM 813 C CA . GLU A 1 104 ? -3.024 -11.564 13.677 1.00 94.94 104 GLU A CA 1
ATOM 814 C C . GLU A 1 104 ? -2.838 -10.691 14.933 1.00 94.94 104 GLU A C 1
ATOM 816 O O . GLU A 1 104 ? -2.866 -11.198 16.056 1.00 94.94 104 GLU A O 1
ATOM 821 N N . ARG A 1 105 ? -2.693 -9.368 14.766 1.00 93.56 105 ARG A N 1
ATOM 822 C CA . ARG A 1 105 ? -2.644 -8.381 15.862 1.00 93.56 105 ARG A CA 1
ATOM 823 C C . ARG A 1 105 ? -4.028 -7.868 16.281 1.00 93.56 105 ARG A C 1
ATOM 825 O O . ARG A 1 105 ? -4.112 -7.063 17.208 1.00 93.56 105 ARG A O 1
ATOM 832 N N . GLY A 1 106 ? -5.103 -8.332 15.641 1.00 88.06 106 GLY A N 1
ATOM 833 C CA . GLY A 1 106 ? -6.471 -7.855 15.863 1.00 88.06 106 GLY A CA 1
ATOM 834 C C . GLY A 1 106 ? -6.779 -6.505 15.202 1.00 88.06 106 GLY A C 1
ATOM 835 O O . GLY A 1 106 ? -7.753 -5.850 15.585 1.00 88.06 106 GLY A O 1
ATOM 836 N N . GLU A 1 107 ? -5.955 -6.096 14.237 1.00 80.75 107 GLU A N 1
ATOM 837 C CA . GLU A 1 107 ? -6.013 -4.820 13.513 1.00 80.75 107 GLU A CA 1
ATOM 838 C C . GLU A 1 107 ? -6.618 -4.897 12.118 1.00 80.75 107 GLU A C 1
ATOM 840 O O . GLU A 1 107 ? -6.784 -6.007 11.574 1.00 80.75 107 GLU A O 1
#

Radius of gyration: 12.85 Å; chains: 1; bounding box: 35×24×33 Å

Organism: Acinetobacter baumannii (NCBI:txid470)

pLDDT: mean 95.87, std 3.03, range [80.75, 98.62]

Foldseek 3Di:
DALLVLLVQLLVQLVQADDAPDQDDPRGGASLVSLVVSLVVCVVVPNVVSVVSSVVNQVLLLVLCCVPPVVQNPSHSNSQRHPPPDDSVNRSVSSVVSSVVSVVVVD